Protein AF-A0A662IZ39-F1 (afdb_monomer_lite)

Sequence (57 aa):
SAKMMLEWLGEARAAKLLENAIAKTLRDKRFLTPDLGGNASTKEFTRAVKKALRNSA

Structure (mmCIF, N/CA/C/O backbone):
data_AF-A0A662IZ39-F1
#
_entry.id   AF-A0A662IZ39-F1
#
loop_
_atom_site.group_PDB
_atom_site.id
_atom_site.type_symbol
_atom_site.label_atom_id
_atom_site.label_alt_id
_atom_site.label_comp_id
_atom_site.label_asym_id
_atom_site.label_entity_id
_atom_site.label_seq_id
_atom_site.pdbx_PDB_ins_code
_atom_site.Cartn_x
_atom_site.Cartn_y
_atom_site.Cartn_z
_atom_site.occupancy
_atom_site.B_iso_or_equiv
_atom_site.auth_seq_id
_atom_site.auth_comp_id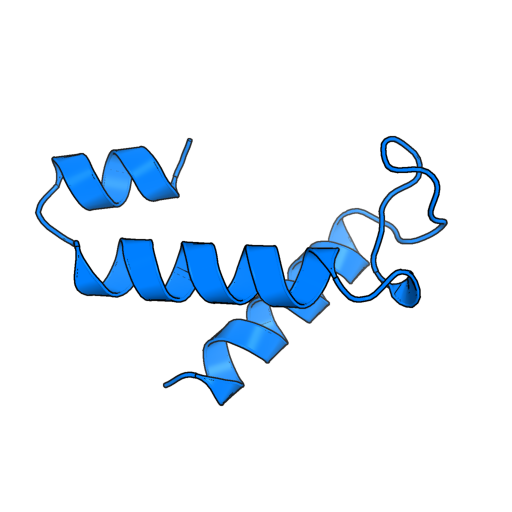
_atom_site.auth_asym_id
_atom_site.auth_atom_id
_atom_site.pdbx_PDB_model_num
ATOM 1 N N . SER A 1 1 ? 5.155 0.399 7.229 1.00 91.56 1 SER A N 1
ATOM 2 C CA . SER A 1 1 ? 5.139 1.284 8.415 1.00 91.56 1 SER A CA 1
ATOM 3 C C . SER A 1 1 ? 3.876 2.142 8.498 1.00 91.56 1 SER A C 1
ATOM 5 O O . SER A 1 1 ? 3.217 2.081 9.523 1.00 91.56 1 SER A O 1
ATOM 7 N N . ALA A 1 2 ? 3.479 2.882 7.452 1.00 97.00 2 ALA A N 1
ATOM 8 C CA . ALA A 1 2 ? 2.333 3.812 7.502 1.00 97.00 2 ALA A CA 1
ATOM 9 C C . ALA A 1 2 ? 1.002 3.211 8.011 1.00 97.00 2 ALA A C 1
ATOM 11 O O . ALA A 1 2 ? 0.318 3.847 8.801 1.00 97.00 2 ALA A O 1
ATOM 12 N N . LYS A 1 3 ? 0.658 1.971 7.628 1.00 97.50 3 LYS A N 1
ATOM 13 C CA . LYS A 1 3 ? -0.524 1.258 8.156 1.00 97.50 3 LYS A CA 1
ATOM 14 C C . LYS A 1 3 ? -0.509 1.152 9.685 1.00 97.50 3 LYS A C 1
ATOM 16 O O . LYS A 1 3 ? -1.495 1.494 10.318 1.00 97.50 3 LYS A O 1
ATOM 21 N N . MET A 1 4 ? 0.618 0.736 10.264 1.00 97.75 4 MET A N 1
ATOM 22 C CA . MET A 1 4 ? 0.770 0.591 11.719 1.00 97.75 4 MET A CA 1
ATOM 23 C C . MET A 1 4 ? 0.723 1.948 12.431 1.00 97.75 4 MET A C 1
ATOM 25 O O . MET A 1 4 ? 0.169 2.058 13.516 1.00 97.75 4 MET A O 1
ATOM 29 N N . MET A 1 5 ? 1.260 2.998 11.802 1.00 98.50 5 MET A N 1
ATOM 30 C CA . MET A 1 5 ? 1.152 4.366 12.318 1.00 98.50 5 MET A CA 1
ATOM 31 C C . MET A 1 5 ? -0.308 4.835 12.370 1.00 98.50 5 MET A C 1
ATOM 33 O O . MET A 1 5 ? -0.719 5.413 13.368 1.00 98.50 5 MET A O 1
ATOM 37 N N . LEU A 1 6 ? -1.101 4.561 11.328 1.00 98.44 6 LEU A N 1
ATOM 38 C CA . LEU A 1 6 ? -2.533 4.878 11.323 1.00 98.44 6 LEU A CA 1
ATOM 39 C C . LEU A 1 6 ? -3.284 4.117 12.423 1.00 98.44 6 LEU A C 1
ATOM 41 O O . LEU A 1 6 ? -4.105 4.712 13.107 1.00 98.44 6 LEU A O 1
ATOM 45 N N . GLU A 1 7 ? -2.975 2.836 12.645 1.00 98.19 7 GLU A N 1
ATOM 46 C CA . GLU A 1 7 ? -3.553 2.077 13.765 1.00 98.19 7 GLU A CA 1
ATOM 47 C C . GLU A 1 7 ? -3.212 2.702 15.117 1.00 98.19 7 GLU A C 1
ATOM 49 O O . GLU A 1 7 ? -4.094 2.860 15.957 1.00 98.19 7 GLU A O 1
ATOM 54 N N . TRP A 1 8 ? -1.955 3.105 15.306 1.00 98.06 8 TRP A N 1
ATOM 55 C CA . TRP A 1 8 ? -1.509 3.757 16.535 1.00 98.06 8 TRP A CA 1
ATOM 56 C C . TRP A 1 8 ? -2.209 5.103 16.777 1.00 98.06 8 TRP A C 1
ATOM 58 O O . TRP A 1 8 ? -2.561 5.414 17.910 1.00 98.06 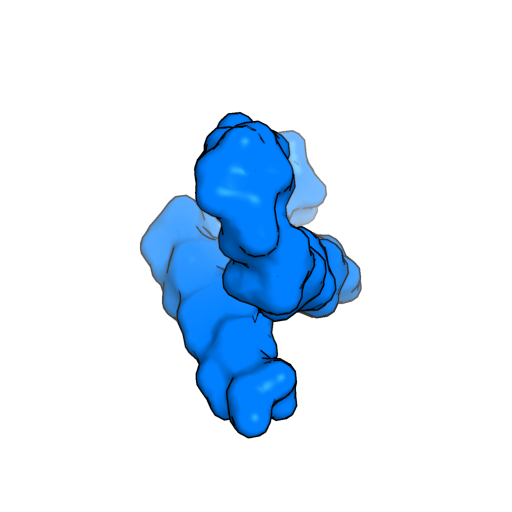8 TRP A O 1
ATOM 68 N N . LEU A 1 9 ? -2.478 5.870 15.716 1.00 9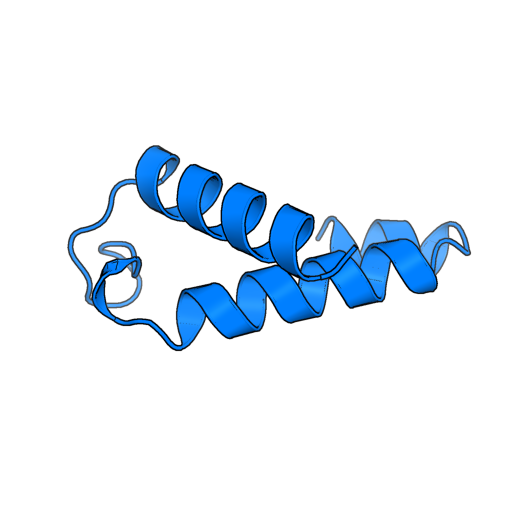8.44 9 LEU A N 1
ATOM 69 C CA . LEU A 1 9 ? -3.228 7.131 15.777 1.00 98.44 9 LEU A CA 1
ATOM 70 C C . LEU A 1 9 ? -4.742 6.944 16.006 1.00 98.44 9 LEU A C 1
ATOM 72 O O . LEU A 1 9 ? -5.462 7.933 16.098 1.00 98.44 9 LEU A O 1
ATOM 76 N N . GLY A 1 10 ? -5.244 5.706 16.076 1.00 98.38 10 GLY A N 1
ATOM 77 C CA . GLY A 1 10 ? -6.678 5.413 16.190 1.00 98.38 10 GLY A CA 1
ATOM 78 C C . GLY A 1 10 ? -7.434 5.426 14.853 1.00 98.38 10 GLY A C 1
ATOM 79 O O . GLY A 1 10 ? -8.641 5.195 14.817 1.00 98.38 10 GLY A O 1
ATOM 80 N N . GLU A 1 11 ? -6.737 5.605 13.729 1.00 98.25 11 GLU A N 1
ATOM 81 C CA . GLU A 1 11 ? -7.294 5.680 12.372 1.00 98.25 11 GLU A CA 1
ATOM 82 C C . GLU A 1 11 ? -7.502 4.286 11.748 1.00 98.25 11 GLU A C 1
ATOM 84 O O . GLU A 1 11 ? -7.063 3.982 10.631 1.00 98.25 11 GLU A O 1
ATOM 89 N N . ALA A 1 12 ? -8.193 3.399 12.471 1.00 97.19 12 ALA A N 1
ATOM 90 C CA . ALA A 1 12 ? -8.337 1.984 12.109 1.00 97.19 12 ALA A CA 1
ATOM 91 C C . ALA A 1 12 ? -8.996 1.767 10.732 1.00 97.19 12 ALA A C 1
ATOM 93 O O . ALA A 1 12 ? -8.606 0.869 9.978 1.00 97.19 12 ALA A O 1
ATOM 94 N N . ARG A 1 13 ? -9.974 2.608 10.360 1.00 96.81 13 ARG A N 1
ATOM 95 C CA . ARG A 1 13 ? -10.633 2.525 9.044 1.00 96.81 13 ARG A CA 1
ATOM 96 C C . ARG A 1 13 ? -9.657 2.846 7.914 1.00 96.81 13 ARG A C 1
ATOM 98 O O . ARG A 1 13 ? -9.608 2.110 6.928 1.00 96.81 13 ARG A O 1
ATOM 105 N N . ALA A 1 14 ? -8.872 3.913 8.058 1.00 97.06 14 ALA A N 1
ATOM 106 C CA . ALA A 1 14 ? -7.881 4.308 7.062 1.00 97.06 14 ALA A CA 1
ATOM 107 C C . ALA A 1 14 ? -6.766 3.258 6.938 1.00 97.06 14 ALA A C 1
ATOM 109 O O . ALA A 1 14 ? -6.401 2.879 5.823 1.00 97.06 14 ALA A O 1
ATOM 110 N N . ALA A 1 15 ? -6.288 2.727 8.069 1.00 98.06 15 ALA A N 1
ATOM 111 C CA . ALA A 1 15 ? -5.312 1.640 8.102 1.00 98.06 15 ALA A CA 1
ATOM 112 C C . ALA A 1 15 ? -5.798 0.413 7.316 1.00 98.06 15 ALA A C 1
ATOM 114 O O . ALA A 1 15 ? -5.074 -0.107 6.464 1.00 98.06 15 ALA A O 1
ATOM 115 N N . LYS A 1 16 ? -7.052 -0.001 7.542 1.00 97.12 16 LYS A N 1
ATOM 116 C CA . LYS A 1 16 ? -7.649 -1.161 6.872 1.00 97.12 16 LYS A CA 1
ATOM 117 C C . LYS A 1 16 ? -7.872 -0.938 5.378 1.00 97.12 16 LYS A C 1
ATOM 119 O O . LYS A 1 16 ? -7.613 -1.838 4.581 1.00 97.12 16 LYS A O 1
ATOM 124 N N . LEU A 1 17 ? -8.312 0.256 4.974 1.00 97.50 17 LEU A N 1
ATOM 125 C CA . LEU A 1 17 ? -8.429 0.610 3.554 1.00 97.50 17 LEU A CA 1
ATOM 126 C C . LEU A 1 17 ? -7.068 0.542 2.847 1.00 97.50 17 LEU A C 1
ATOM 128 O O . LEU A 1 17 ? -6.968 -0.034 1.762 1.00 97.50 17 LEU A O 1
ATOM 132 N N . LEU A 1 18 ? -6.018 1.077 3.478 1.00 97.56 18 LEU A N 1
ATOM 133 C CA . LEU A 1 18 ? -4.656 1.038 2.946 1.00 97.56 18 LEU A CA 1
ATOM 134 C C . LEU A 1 18 ? -4.125 -0.394 2.826 1.00 97.56 18 LEU A C 1
ATOM 136 O O . LEU A 1 18 ? -3.610 -0.766 1.772 1.00 97.56 18 LEU A O 1
ATOM 140 N N . GLU A 1 19 ? -4.282 -1.205 3.872 1.00 97.81 19 GLU A N 1
ATOM 141 C CA . GLU A 1 19 ? -3.864 -2.610 3.881 1.00 97.81 19 GLU A CA 1
ATOM 142 C C . GLU A 1 19 ? -4.542 -3.412 2.768 1.00 97.81 19 GLU A C 1
ATOM 144 O O . GLU A 1 19 ? -3.869 -4.079 1.980 1.00 97.81 19 GLU A O 1
ATOM 149 N N . ASN A 1 20 ? -5.862 -3.276 2.634 1.00 97.50 20 ASN A N 1
ATOM 150 C CA . ASN A 1 20 ? -6.632 -3.963 1.602 1.00 97.50 20 ASN A CA 1
ATOM 151 C C . ASN A 1 20 ? -6.198 -3.550 0.190 1.00 97.50 20 ASN A C 1
ATOM 153 O O . ASN A 1 20 ? -6.069 -4.401 -0.693 1.00 97.50 20 ASN A O 1
ATOM 157 N N . ALA A 1 21 ? -5.951 -2.258 -0.038 1.00 98.00 21 ALA A N 1
ATOM 158 C CA . ALA A 1 21 ? -5.509 -1.759 -1.336 1.00 98.00 21 ALA A CA 1
ATOM 159 C C . ALA A 1 21 ? -4.114 -2.277 -1.716 1.00 98.00 21 ALA A C 1
ATOM 161 O O . ALA A 1 21 ? -3.897 -2.680 -2.864 1.00 98.00 21 ALA A O 1
ATOM 162 N N . ILE A 1 22 ? -3.185 -2.314 -0.756 1.00 97.56 22 ILE A N 1
ATOM 163 C CA . ILE A 1 22 ? -1.848 -2.888 -0.951 1.00 97.56 22 ILE A CA 1
ATOM 164 C C . ILE A 1 22 ? -1.964 -4.388 -1.242 1.00 97.56 22 ILE A C 1
ATOM 166 O O . ILE A 1 22 ? -1.446 -4.849 -2.257 1.00 97.56 22 ILE A O 1
ATOM 170 N N . ALA A 1 23 ? -2.706 -5.138 -0.422 1.00 97.31 23 ALA A N 1
ATOM 171 C CA . ALA A 1 23 ? -2.888 -6.578 -0.595 1.00 97.31 23 ALA A CA 1
ATOM 172 C C . ALA A 1 23 ? -3.527 -6.925 -1.949 1.00 97.31 23 ALA A C 1
ATOM 174 O O . ALA A 1 23 ? -3.091 -7.858 -2.623 1.00 97.31 23 ALA A O 1
ATOM 175 N N . LYS A 1 24 ? -4.533 -6.157 -2.386 1.00 96.94 24 LYS A N 1
ATOM 176 C CA . LYS A 1 24 ? -5.158 -6.321 -3.705 1.00 96.94 24 LYS A CA 1
ATOM 177 C C . LYS A 1 24 ? -4.169 -6.068 -4.842 1.00 96.94 24 LYS A C 1
ATOM 179 O O . LYS A 1 24 ? -4.185 -6.805 -5.821 1.00 96.94 24 LYS A O 1
ATOM 184 N N . THR A 1 25 ? -3.313 -5.057 -4.705 1.00 97.75 25 THR A N 1
ATOM 185 C CA . THR A 1 25 ? -2.304 -4.723 -5.720 1.00 97.75 25 THR A CA 1
ATOM 186 C C . THR A 1 25 ? -1.215 -5.792 -5.794 1.00 97.75 25 THR A C 1
ATOM 188 O O . THR A 1 25 ? -0.855 -6.205 -6.887 1.00 97.75 25 THR A O 1
ATOM 191 N N . LEU A 1 26 ? -0.748 -6.304 -4.651 1.00 97.44 26 LEU A N 1
ATOM 192 C CA . LEU A 1 26 ? 0.262 -7.369 -4.591 1.00 97.44 26 LEU A CA 1
ATOM 193 C C . LEU A 1 26 ? -0.224 -8.705 -5.172 1.00 97.44 26 LEU A C 1
ATOM 195 O O . LEU A 1 26 ? 0.574 -9.468 -5.707 1.00 97.44 26 LEU A O 1
ATOM 199 N N . ARG A 1 27 ? -1.530 -9.000 -5.102 1.00 96.94 27 ARG A N 1
ATOM 200 C CA . ARG A 1 27 ? -2.109 -10.193 -5.753 1.00 96.94 27 ARG A CA 1
ATOM 201 C C . ARG A 1 27 ? -2.050 -10.120 -7.279 1.00 96.94 27 ARG A C 1
ATOM 203 O O . ARG A 1 27 ? -2.112 -11.155 -7.940 1.00 96.94 27 ARG A O 1
ATOM 210 N N . ASP A 1 28 ? -1.944 -8.921 -7.841 1.00 96.25 28 ASP A N 1
ATOM 211 C CA . ASP A 1 28 ? -1.826 -8.711 -9.275 1.00 96.25 28 ASP A CA 1
ATOM 212 C C . ASP A 1 28 ? -0.351 -8.663 -9.690 1.00 96.25 28 ASP A C 1
ATOM 214 O O . ASP A 1 28 ? 0.328 -7.642 -9.559 1.00 96.25 28 AS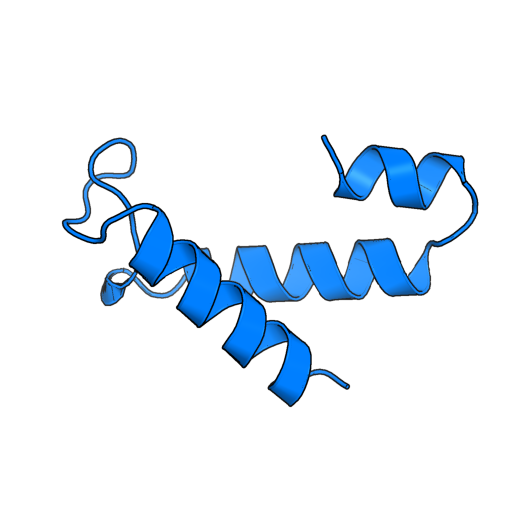P A O 1
ATOM 218 N N . LYS A 1 29 ? 0.135 -9.780 -10.245 1.00 95.12 29 LYS A N 1
ATOM 219 C CA . LYS A 1 29 ? 1.535 -9.942 -10.667 1.00 95.12 29 LYS A CA 1
ATOM 220 C C . LYS A 1 29 ? 2.018 -8.865 -11.645 1.00 95.12 29 LYS A C 1
ATOM 222 O O . LYS A 1 29 ? 3.219 -8.627 -11.725 1.00 95.12 29 LYS A O 1
ATOM 227 N N . ARG A 1 30 ? 1.108 -8.184 -12.356 1.00 96.75 30 ARG A N 1
ATOM 228 C CA . ARG A 1 30 ? 1.447 -7.091 -13.285 1.00 96.75 30 ARG A CA 1
ATOM 229 C C . ARG A 1 30 ? 2.072 -5.886 -12.588 1.00 96.75 30 ARG A C 1
ATOM 231 O O . ARG A 1 30 ? 2.804 -5.143 -13.231 1.00 96.75 30 ARG A O 1
ATOM 238 N N . PHE A 1 31 ? 1.767 -5.675 -11.308 1.00 98.25 31 PHE A N 1
ATOM 239 C CA . PHE A 1 31 ? 2.235 -4.511 -10.554 1.00 98.25 31 PHE A CA 1
ATOM 240 C C . PHE A 1 31 ? 3.365 -4.834 -9.579 1.00 98.25 31 PHE A C 1
ATOM 242 O O . PHE A 1 31 ? 3.821 -3.932 -8.885 1.00 98.25 31 PHE A O 1
ATOM 249 N N . LEU A 1 32 ? 3.832 -6.083 -9.520 1.00 98.19 32 LEU A N 1
ATOM 250 C CA . LEU A 1 32 ? 4.958 -6.436 -8.663 1.00 98.19 32 LEU A CA 1
ATOM 251 C C . LEU A 1 32 ? 6.232 -5.731 -9.128 1.00 98.19 32 LEU A C 1
ATOM 253 O O . LEU A 1 32 ? 6.525 -5.652 -10.324 1.00 98.19 32 LEU A O 1
ATOM 257 N N . THR A 1 33 ? 6.980 -5.220 -8.160 1.00 98.25 33 THR A N 1
ATOM 258 C CA . THR A 1 33 ? 8.283 -4.594 -8.368 1.00 98.25 33 THR A CA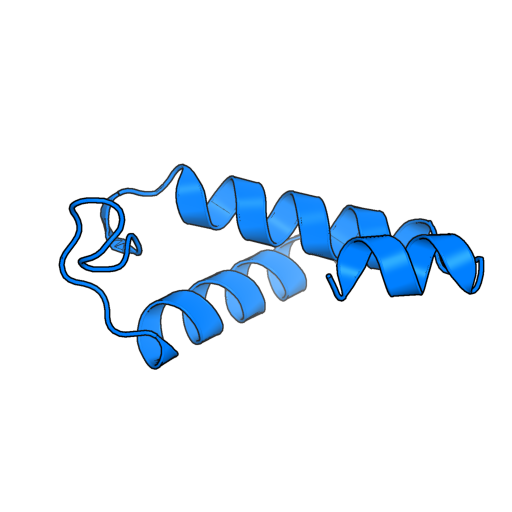 1
ATOM 259 C C . THR A 1 33 ? 9.383 -5.651 -8.553 1.00 98.25 33 THR A C 1
ATOM 261 O O . THR A 1 33 ? 9.155 -6.822 -8.232 1.00 98.25 33 THR A O 1
ATOM 264 N N . PRO A 1 34 ? 10.573 -5.286 -9.077 1.00 98.31 34 PRO A N 1
ATOM 265 C CA . PRO A 1 34 ? 11.671 -6.230 -9.315 1.00 98.31 34 PRO A CA 1
ATOM 266 C C . PRO A 1 34 ? 12.102 -7.045 -8.095 1.00 98.31 34 PRO A C 1
ATOM 268 O O . PRO A 1 34 ? 12.366 -8.237 -8.218 1.00 98.31 34 PRO A O 1
ATOM 271 N N . ASP A 1 35 ? 12.101 -6.444 -6.907 1.00 98.06 35 ASP A N 1
ATOM 272 C CA . ASP A 1 35 ? 12.409 -7.117 -5.639 1.00 98.06 35 ASP A CA 1
ATOM 273 C C . ASP A 1 35 ? 11.384 -8.198 -5.250 1.00 98.06 35 ASP A C 1
ATOM 275 O O . ASP A 1 35 ? 11.702 -9.108 -4.489 1.00 98.06 35 ASP A O 1
ATOM 279 N N . LEU A 1 36 ? 10.176 -8.144 -5.818 1.00 97.50 36 LEU A N 1
ATOM 280 C CA . LEU A 1 36 ? 9.107 -9.132 -5.643 1.00 97.50 36 LEU A CA 1
ATOM 281 C C . LEU A 1 36 ? 8.919 -10.030 -6.881 1.00 97.50 36 LEU A C 1
ATOM 283 O O . LEU A 1 36 ? 7.906 -10.723 -6.993 1.00 97.50 36 LEU A O 1
ATOM 287 N N . GLY A 1 37 ? 9.871 -10.019 -7.822 1.00 96.50 37 GLY A N 1
ATOM 288 C CA . GLY A 1 37 ? 9.850 -10.861 -9.023 1.00 96.50 37 GLY A CA 1
ATOM 289 C C . GLY A 1 37 ? 8.944 -10.364 -10.155 1.00 96.50 37 GLY A C 1
ATOM 290 O O . GLY A 1 37 ? 8.559 -11.154 -11.017 1.00 96.50 37 GLY A O 1
AT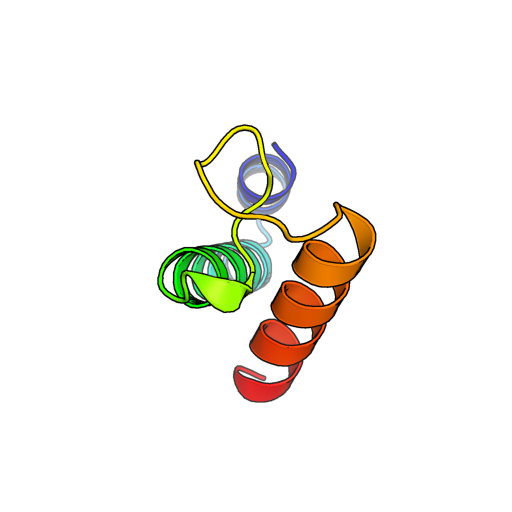OM 291 N N . GLY A 1 38 ? 8.572 -9.081 -10.154 1.00 97.25 38 GLY A N 1
ATOM 292 C CA . GLY A 1 38 ? 7.877 -8.438 -11.271 1.00 97.25 38 GLY A CA 1
ATOM 293 C C . GLY A 1 38 ? 8.759 -7.444 -12.027 1.00 97.25 38 GLY A C 1
ATOM 294 O O . GLY A 1 38 ? 9.966 -7.391 -11.838 1.00 97.25 38 GLY A O 1
ATOM 295 N N . ASN A 1 39 ? 8.144 -6.636 -12.889 1.00 97.88 39 ASN A N 1
ATOM 296 C CA . ASN A 1 39 ? 8.844 -5.637 -13.709 1.00 97.88 39 ASN A CA 1
ATOM 297 C C . ASN A 1 39 ? 8.321 -4.207 -13.492 1.00 97.88 39 ASN A C 1
ATOM 299 O O . ASN A 1 39 ? 8.741 -3.287 -14.190 1.00 97.88 39 ASN A O 1
ATOM 303 N N . ALA A 1 40 ? 7.384 -4.003 -12.561 1.00 98.38 40 ALA A N 1
ATOM 304 C CA . ALA A 1 40 ? 6.777 -2.697 -12.346 1.00 98.38 40 ALA A CA 1
ATOM 305 C C . ALA A 1 40 ? 7.721 -1.761 -11.584 1.00 98.38 40 ALA A C 1
ATOM 307 O O . ALA A 1 40 ? 8.350 -2.127 -10.597 1.00 98.38 40 ALA A O 1
ATOM 308 N N . SER A 1 41 ? 7.772 -0.500 -11.981 1.00 98.56 41 SER A N 1
ATOM 309 C CA . SER A 1 41 ? 8.452 0.536 -11.208 1.00 98.56 41 SER A CA 1
ATOM 310 C C . SER A 1 41 ? 7.702 0.869 -9.912 1.00 98.56 41 SER A C 1
ATOM 312 O O . SER A 1 41 ? 6.482 0.716 -9.799 1.00 98.56 41 SER A O 1
ATOM 314 N N . THR A 1 42 ? 8.407 1.474 -8.952 1.00 98.12 42 THR A N 1
ATOM 315 C CA . THR A 1 42 ? 7.806 2.014 -7.719 1.00 98.12 42 THR A CA 1
ATOM 316 C C . THR A 1 42 ? 6.629 2.953 -8.009 1.00 98.12 42 THR A C 1
ATOM 318 O O . THR A 1 42 ? 5.611 2.934 -7.311 1.00 98.12 42 THR A O 1
ATOM 321 N N . LYS A 1 43 ? 6.731 3.770 -9.069 1.00 98.50 43 LYS A N 1
ATOM 322 C CA . LYS A 1 43 ? 5.663 4.693 -9.483 1.00 98.50 43 LYS A CA 1
ATOM 323 C C . LYS A 1 43 ? 4.438 3.942 -10.013 1.00 98.50 43 LYS A C 1
ATOM 325 O O . LYS A 1 43 ? 3.316 4.366 -9.743 1.00 98.50 43 LYS A O 1
ATOM 330 N N . GLU A 1 44 ? 4.628 2.850 -10.749 1.00 98.44 44 GLU A N 1
ATOM 331 C CA . GLU A 1 44 ? 3.530 2.022 -11.266 1.00 98.44 44 GLU A CA 1
ATOM 332 C C . GLU A 1 44 ? 2.789 1.302 -10.148 1.00 98.44 44 GLU A C 1
ATOM 334 O O . GLU A 1 44 ? 1.563 1.418 -10.078 1.00 98.44 44 GLU A O 1
ATOM 339 N N . PHE A 1 45 ? 3.518 0.671 -9.225 1.00 98.44 45 PHE A N 1
ATOM 340 C CA . PHE A 1 45 ? 2.920 0.061 -8.038 1.00 98.44 45 PHE A CA 1
ATOM 341 C C . PHE A 1 45 ? 2.124 1.093 -7.226 1.00 98.44 45 PHE A C 1
ATOM 343 O O . PHE A 1 45 ? 0.953 0.882 -6.913 1.00 98.44 45 PHE A O 1
ATOM 350 N N . THR A 1 46 ? 2.700 2.276 -6.983 1.00 98.12 46 THR A N 1
ATOM 351 C CA . THR A 1 46 ? 2.022 3.365 -6.256 1.00 98.12 46 THR A CA 1
ATOM 352 C C . THR A 1 46 ? 0.725 3.803 -6.947 1.00 98.12 46 THR A C 1
ATOM 354 O O . THR A 1 46 ? -0.302 3.990 -6.290 1.00 98.12 46 THR A O 1
ATOM 357 N N . ARG A 1 47 ? 0.731 3.956 -8.280 1.00 98.44 47 ARG A N 1
ATOM 358 C CA . ARG A 1 47 ? -0.483 4.288 -9.049 1.00 98.44 47 ARG A CA 1
ATOM 359 C C . ARG A 1 47 ? -1.549 3.199 -8.929 1.00 98.44 47 ARG A C 1
ATOM 361 O O . ARG A 1 47 ? -2.727 3.533 -8.787 1.00 98.44 47 ARG A O 1
ATOM 368 N N . ALA A 1 48 ? -1.151 1.930 -8.958 1.00 98.06 48 ALA A N 1
ATOM 369 C CA . ALA A 1 48 ? -2.065 0.806 -8.797 1.00 98.06 48 ALA A CA 1
ATOM 370 C C . ALA A 1 48 ? -2.693 0.778 -7.393 1.00 98.06 48 ALA A C 1
ATOM 372 O O . ALA A 1 48 ? -3.918 0.699 -7.288 1.00 98.06 48 ALA A O 1
ATOM 373 N N . VAL A 1 49 ? -1.901 0.992 -6.334 1.00 98.00 49 VAL A N 1
ATOM 374 C CA . VAL A 1 49 ? -2.411 1.116 -4.954 1.00 98.00 49 VAL A CA 1
ATOM 375 C C . VAL A 1 49 ? -3.403 2.278 -4.834 1.00 98.00 49 VAL A C 1
ATOM 377 O O . VAL A 1 49 ? -4.502 2.096 -4.309 1.00 98.00 49 VAL A O 1
ATOM 380 N N . LYS A 1 50 ? -3.083 3.460 -5.386 1.00 98.00 50 LYS A N 1
ATOM 381 C CA . LYS A 1 50 ? -4.014 4.608 -5.415 1.00 98.00 50 LYS A CA 1
ATOM 382 C C . LYS A 1 50 ? -5.327 4.276 -6.129 1.00 98.00 50 LYS A C 1
ATOM 384 O O . LYS A 1 50 ? -6.391 4.693 -5.677 1.00 98.00 50 LYS A O 1
ATOM 389 N N . LYS A 1 51 ? -5.272 3.537 -7.241 1.00 97.56 51 LYS A N 1
ATOM 390 C CA . LYS A 1 51 ? -6.470 3.087 -7.963 1.00 97.56 51 LYS A CA 1
ATOM 391 C C . LYS A 1 51 ? -7.285 2.094 -7.129 1.00 97.56 51 LYS A C 1
ATOM 393 O O . LYS A 1 51 ? -8.504 2.214 -7.078 1.00 97.56 51 LYS A O 1
ATOM 398 N N . ALA A 1 52 ? -6.630 1.155 -6.448 1.00 96.69 52 ALA A N 1
ATOM 399 C CA . ALA A 1 52 ? -7.294 0.187 -5.577 1.00 96.69 52 ALA A CA 1
ATOM 400 C C . ALA A 1 52 ? -7.993 0.858 -4.379 1.00 96.69 52 ALA A C 1
ATOM 402 O O . ALA A 1 52 ? -9.119 0.480 -4.055 1.00 96.69 52 ALA A O 1
ATOM 403 N N . LEU A 1 53 ? -7.376 1.890 -3.787 1.00 95.56 53 LEU A N 1
ATOM 404 C CA . LEU A 1 53 ? -7.977 2.712 -2.728 1.00 95.56 53 LEU A CA 1
ATOM 405 C C . LEU A 1 53 ? -9.273 3.389 -3.184 1.00 95.56 53 LEU A C 1
ATOM 407 O O . LEU A 1 53 ? -10.290 3.271 -2.512 1.00 95.56 53 LEU A O 1
ATOM 411 N N . ARG A 1 54 ? -9.256 4.051 -4.348 1.00 92.81 54 ARG A N 1
ATOM 412 C CA . ARG A 1 54 ? -10.432 4.757 -4.892 1.00 92.81 54 ARG A CA 1
ATOM 413 C C . ARG A 1 54 ? -11.614 3.839 -5.194 1.00 92.81 54 ARG A C 1
ATOM 415 O O . ARG A 1 54 ? -12.743 4.293 -5.145 1.00 92.81 54 ARG A O 1
ATOM 422 N N . ASN A 1 55 ? -11.353 2.574 -5.506 1.00 82.81 55 ASN A N 1
ATOM 423 C CA . ASN A 1 55 ? -12.396 1.588 -5.792 1.00 82.81 55 ASN A CA 1
ATOM 424 C C . ASN A 1 55 ? -12.956 0.917 -4.523 1.00 82.81 55 ASN A C 1
ATOM 426 O O . ASN A 1 55 ? -13.826 0.059 -4.639 1.00 82.81 55 ASN A O 1
ATOM 430 N N . SER A 1 56 ? -12.393 1.222 -3.350 1.00 72.94 56 SER A N 1
ATOM 431 C CA . SER A 1 56 ? -12.779 0.642 -2.054 1.00 72.94 56 SER A CA 1
ATOM 432 C C . SER A 1 56 ? -13.404 1.679 -1.107 1.00 72.94 56 SER A C 1
ATOM 434 O O . SER A 1 56 ? -13.703 1.342 0.037 1.00 72.94 56 SER A O 1
ATOM 436 N N . ALA A 1 57 ? -13.532 2.928 -1.570 1.00 56.19 57 ALA A N 1
ATOM 437 C CA . ALA A 1 57 ? -14.221 4.032 -0.906 1.00 56.19 57 ALA A CA 1
ATOM 438 C C . ALA A 1 57 ? -15.667 4.106 -1.403 1.00 56.19 57 ALA A C 1
ATOM 440 O O . ALA A 1 57 ? -16.538 4.382 -0.552 1.00 56.19 57 ALA A O 1
#

Secondary structure (DSSP, 8-state):
-HHHHHHHTT-HHHHHHHHHHHHHHHTSGGG--GGGTS---HHHHHHHHHHHHHT--

Foldseek 3Di:
DVLVVCVVVVVPVVSVLLVQLLVVLLVDLAQDPVVRPHPHDPVSSVVSSVVSSVVVD

Radius of gyration: 11.95 Å; chains: 1; bounding box: 27×18×30 Å

pLDDT: mean 96.04, std 6.61, range [56.19, 98.56]